Protein AF-A0A924KP09-F1 (afdb_monomer_lite)

Radius of gyration: 11.29 Å; chains: 1; bounding box: 24×14×26 Å

Structure (mmCIF, N/CA/C/O backbone):
data_AF-A0A924KP09-F1
#
_entry.id   AF-A0A924KP09-F1
#
loop_
_atom_site.group_PDB
_atom_site.id
_atom_site.type_symbol
_atom_site.label_atom_id
_atom_site.label_alt_id
_atom_site.label_comp_id
_atom_site.label_asym_id
_atom_site.label_entity_id
_atom_site.label_seq_id
_atom_site.pdbx_PDB_ins_code
_atom_site.Cartn_x
_atom_site.Cartn_y
_atom_site.Cartn_z
_atom_site.occupancy
_atom_site.B_iso_or_equiv
_atom_site.auth_seq_id
_atom_site.auth_comp_id
_atom_site.auth_asym_id
_atom_site.auth_atom_id
_atom_site.pdbx_PDB_model_num
ATOM 1 N N . HIS A 1 1 ? 9.787 -4.315 -1.345 1.00 81.50 1 HIS A N 1
ATOM 2 C CA . HIS A 1 1 ? 9.567 -2.858 -1.355 1.00 81.50 1 HIS A CA 1
ATOM 3 C C . HIS A 1 1 ? 8.233 -2.576 -0.697 1.00 81.50 1 HIS A C 1
ATOM 5 O O . HIS A 1 1 ? 7.252 -3.186 -1.110 1.00 81.50 1 HIS A O 1
ATOM 11 N N . PHE A 1 2 ? 8.190 -1.744 0.339 1.00 82.44 2 PHE A N 1
ATOM 12 C CA . PHE A 1 2 ? 6.935 -1.358 0.982 1.00 82.44 2 PHE A CA 1
ATOM 13 C C . PHE A 1 2 ? 6.966 0.127 1.325 1.00 82.44 2 PHE A C 1
ATOM 15 O O . PHE A 1 2 ? 8.023 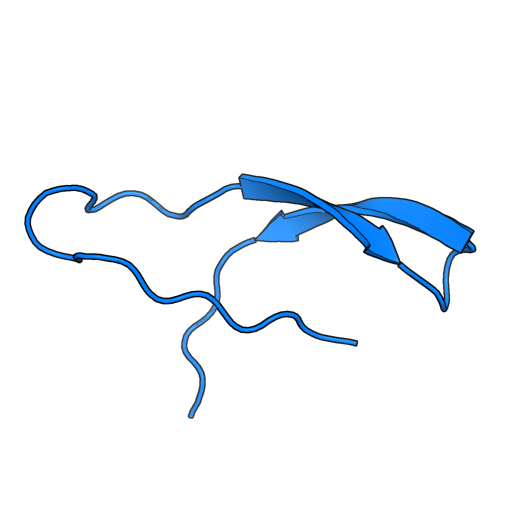0.687 1.602 1.00 82.44 2 PHE A O 1
ATOM 22 N N . TYR A 1 3 ? 5.793 0.748 1.282 1.00 85.19 3 TYR A N 1
ATOM 23 C CA . TYR A 1 3 ? 5.592 2.126 1.698 1.00 85.19 3 TYR A CA 1
ATOM 24 C C . TYR A 1 3 ? 4.902 2.131 3.054 1.00 85.19 3 TYR A C 1
ATOM 26 O O . TYR A 1 3 ? 3.992 1.335 3.294 1.00 85.19 3 TYR A O 1
ATOM 34 N N . THR A 1 4 ? 5.318 3.033 3.931 1.00 88.38 4 THR A N 1
ATOM 35 C CA . THR A 1 4 ? 4.636 3.280 5.198 1.00 88.38 4 THR A CA 1
ATOM 36 C C . THR A 1 4 ? 3.686 4.457 5.031 1.00 88.38 4 THR A C 1
ATOM 38 O O . THR A 1 4 ? 4.002 5.458 4.392 1.00 88.38 4 THR A O 1
ATOM 41 N N . THR A 1 5 ? 2.482 4.321 5.577 1.00 86.88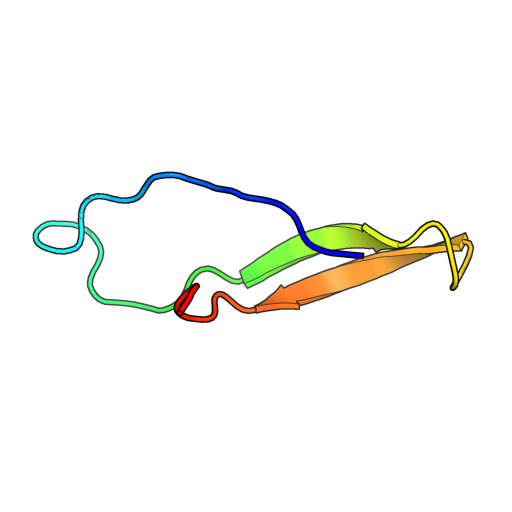 5 THR A N 1
ATOM 42 C CA . THR A 1 5 ? 1.496 5.401 5.652 1.00 86.88 5 THR A CA 1
ATOM 43 C C . THR A 1 5 ? 0.831 5.341 7.020 1.00 86.88 5 THR A C 1
ATOM 45 O O . THR A 1 5 ? 0.683 4.259 7.595 1.00 86.88 5 THR A O 1
ATOM 48 N N . SER A 1 6 ? 0.463 6.495 7.569 1.00 85.19 6 SER A N 1
ATOM 49 C CA . SER A 1 6 ? -0.379 6.578 8.757 1.00 85.19 6 SER A CA 1
ATOM 50 C C . SER A 1 6 ? -1.835 6.712 8.319 1.00 85.19 6 SER A C 1
ATOM 52 O O . SER A 1 6 ? -2.152 7.442 7.381 1.00 85.19 6 SER A O 1
ATOM 54 N N . LYS A 1 7 ? -2.737 5.993 8.990 1.00 86.50 7 LYS A N 1
ATOM 55 C CA . LYS A 1 7 ? -4.177 6.136 8.768 1.00 86.50 7 LYS A CA 1
ATOM 56 C C . LYS A 1 7 ? -4.938 6.166 10.081 1.00 86.50 7 LYS A C 1
ATOM 58 O O . LYS A 1 7 ? -4.573 5.481 11.040 1.00 86.50 7 LYS A O 1
ATOM 63 N N . ASN A 1 8 ? -6.041 6.908 10.097 1.00 86.25 8 ASN A N 1
ATOM 64 C CA . ASN A 1 8 ? -6.987 6.867 11.200 1.00 86.25 8 ASN A CA 1
ATOM 65 C C . ASN A 1 8 ? -7.972 5.705 10.999 1.00 86.25 8 ASN A C 1
ATOM 67 O O . ASN A 1 8 ? -8.878 5.771 10.173 1.00 86.25 8 ASN A O 1
ATOM 71 N N . LYS A 1 9 ? -7.802 4.640 11.789 1.00 84.25 9 LYS A N 1
ATOM 72 C CA . LYS A 1 9 ? -8.631 3.426 11.713 1.00 84.25 9 LYS A CA 1
ATOM 73 C C . LYS A 1 9 ? -10.099 3.659 12.101 1.00 84.25 9 LYS A C 1
ATOM 75 O O . LYS A 1 9 ? -10.925 2.818 11.773 1.00 84.25 9 LYS A O 1
ATOM 80 N N . LYS A 1 10 ? -10.417 4.752 12.812 1.00 87.00 10 LYS A N 1
ATOM 81 C CA . LYS A 1 10 ? -11.790 5.064 13.247 1.00 87.00 10 LYS A CA 1
ATOM 82 C C . LYS A 1 10 ? -12.633 5.649 12.115 1.00 87.00 10 LYS A C 1
ATOM 84 O O . LYS A 1 10 ? -13.782 5.267 11.965 1.00 87.00 10 LYS A O 1
ATOM 89 N N . THR A 1 11 ? -12.066 6.573 11.340 1.00 90.31 11 THR A N 1
ATOM 90 C CA . THR A 1 11 ? -12.781 7.261 10.252 1.00 90.31 11 THR A CA 1
ATOM 91 C C . THR A 1 11 ? -12.671 6.522 8.921 1.00 90.31 11 THR A C 1
ATOM 93 O O . THR A 1 11 ? -13.584 6.606 8.110 1.00 90.31 11 THR A O 1
ATOM 96 N N . MET A 1 12 ? -11.582 5.775 8.696 1.00 86.50 12 MET A N 1
ATOM 97 C CA . MET A 1 12 ? -11.365 4.971 7.489 1.00 86.50 12 MET A CA 1
ATOM 98 C C . MET A 1 12 ? -11.132 3.494 7.850 1.00 86.50 12 MET A C 1
ATOM 100 O O . MET A 1 12 ? -9.981 3.065 8.011 1.00 86.50 12 MET A O 1
ATOM 104 N N . PRO A 1 13 ? -12.215 2.707 7.996 1.00 84.12 13 PRO A N 1
ATOM 105 C CA . PRO A 1 13 ? -12.124 1.290 8.350 1.00 84.12 13 PRO A CA 1
ATOM 106 C C . PRO A 1 13 ? -11.629 0.415 7.188 1.00 84.12 13 PRO A C 1
ATOM 108 O O . PRO A 1 13 ? -11.020 -0.633 7.417 1.00 84.12 13 PRO A O 1
ATOM 111 N N . GLU A 1 14 ? -11.844 0.843 5.945 1.00 88.06 14 GLU A N 1
ATOM 112 C CA . GLU A 1 14 ? -11.482 0.076 4.754 1.00 88.06 14 GLU A CA 1
ATOM 113 C C . GLU A 1 14 ? -9.966 0.035 4.504 1.00 88.06 14 GLU A C 1
ATOM 115 O O . GLU A 1 14 ? -9.180 0.841 5.022 1.00 88.06 14 GLU A O 1
ATOM 120 N N . LYS A 1 15 ? -9.539 -0.960 3.718 1.00 87.06 15 LYS A N 1
ATOM 121 C CA . LYS A 1 15 ? -8.142 -1.098 3.298 1.00 87.06 15 LYS A CA 1
ATOM 122 C C . LYS A 1 15 ? -7.865 -0.143 2.150 1.00 87.06 15 LYS A C 1
ATOM 124 O O . LYS A 1 15 ? -8.558 -0.172 1.137 1.00 87.06 15 LYS A O 1
ATOM 129 N N . ILE A 1 16 ? -6.808 0.645 2.291 1.00 87.25 16 ILE A N 1
ATOM 130 C CA . ILE A 1 16 ? -6.410 1.593 1.255 1.00 87.25 16 ILE A CA 1
ATOM 131 C C . ILE A 1 16 ? -5.750 0.828 0.097 1.00 87.25 16 ILE A C 1
ATOM 133 O O . ILE A 1 16 ? -4.875 -0.020 0.310 1.00 87.25 16 ILE A O 1
ATOM 137 N N . LEU A 1 17 ? -6.184 1.140 -1.126 1.00 88.88 17 LEU A N 1
ATOM 138 C CA . LEU A 1 17 ? -5.586 0.686 -2.379 1.00 88.88 17 LEU A CA 1
ATOM 139 C C . LEU A 1 17 ? -4.996 1.901 -3.094 1.00 88.88 17 LEU A C 1
ATOM 141 O O . LEU A 1 17 ? -5.718 2.842 -3.418 1.00 88.88 17 LEU A O 1
ATOM 145 N N . MET A 1 18 ? -3.684 1.902 -3.327 1.00 87.94 18 MET A N 1
ATOM 146 C CA . MET A 1 18 ? -3.002 3.003 -4.012 1.00 87.94 18 MET A CA 1
ATOM 147 C C . MET A 1 18 ? -2.081 2.488 -5.107 1.00 87.94 18 MET A C 1
ATOM 149 O O . MET A 1 18 ? -1.259 1.607 -4.866 1.00 87.94 18 MET A O 1
ATOM 153 N N . LYS A 1 19 ? -2.141 3.113 -6.285 1.00 91.06 19 LYS A N 1
ATOM 154 C CA . LYS A 1 19 ? -1.140 2.902 -7.332 1.00 91.06 19 LYS A CA 1
ATOM 155 C C . LYS A 1 19 ? 0.153 3.604 -6.942 1.00 91.06 19 LYS A C 1
ATOM 157 O O . LYS A 1 19 ? 0.194 4.831 -6.842 1.00 91.06 19 LYS A O 1
ATOM 162 N N . LYS A 1 20 ? 1.211 2.832 -6.708 1.00 91.19 20 LYS A N 1
ATOM 163 C CA . LYS A 1 20 ? 2.563 3.346 -6.452 1.00 91.19 20 LYS A CA 1
ATOM 164 C C . LYS A 1 20 ? 3.551 2.660 -7.380 1.00 91.19 20 LYS A C 1
ATOM 166 O O . LYS A 1 20 ? 3.280 1.589 -7.916 1.00 91.19 20 LYS A O 1
ATOM 171 N N . PHE A 1 21 ? 4.685 3.307 -7.601 1.00 90.88 21 PHE A N 1
ATOM 172 C CA . PHE A 1 21 ? 5.748 2.753 -8.422 1.00 90.88 21 PHE A CA 1
ATOM 173 C C . PHE A 1 21 ? 6.454 1.611 -7.683 1.00 90.88 21 PHE A C 1
ATOM 175 O O . PHE A 1 21 ? 6.919 1.795 -6.560 1.00 90.88 21 PHE A O 1
ATOM 182 N N . ASP A 1 22 ? 6.557 0.444 -8.316 1.00 88.69 22 ASP A N 1
ATOM 183 C CA . ASP A 1 22 ? 7.392 -0.646 -7.817 1.00 88.69 22 ASP A CA 1
ATOM 184 C C . ASP A 1 22 ? 8.761 -0.600 -8.522 1.00 88.69 22 ASP A C 1
ATOM 186 O O . ASP A 1 22 ? 8.821 -0.845 -9.731 1.00 88.69 22 ASP A O 1
ATOM 190 N N . PRO A 1 23 ? 9.875 -0.331 -7.812 1.00 90.94 23 PRO A N 1
ATOM 191 C CA . PRO A 1 23 ? 11.205 -0.288 -8.416 1.00 90.94 23 PRO A CA 1
ATOM 192 C C . PRO A 1 23 ? 11.660 -1.647 -8.962 1.00 90.94 23 PRO A C 1
ATOM 194 O O . PRO A 1 23 ? 12.503 -1.685 -9.859 1.00 90.94 23 PRO A O 1
ATOM 197 N N . LYS A 1 24 ? 11.095 -2.762 -8.475 1.00 88.75 24 LYS A N 1
ATOM 198 C CA . LYS A 1 24 ? 11.424 -4.108 -8.964 1.00 88.75 24 LYS A CA 1
ATOM 199 C C . LYS A 1 24 ? 10.747 -4.399 -10.302 1.00 8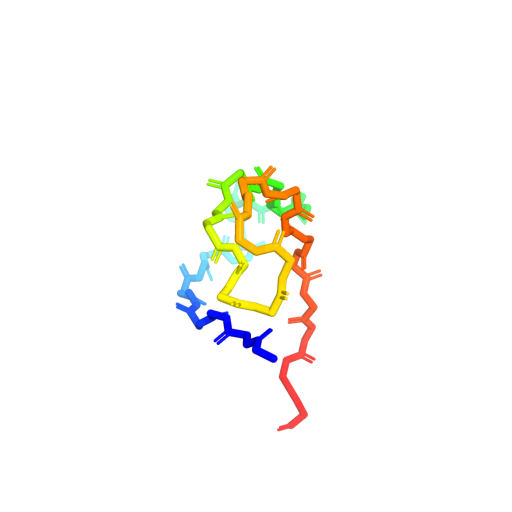8.75 24 LYS A C 1
ATOM 201 O O . LYS A 1 24 ? 11.379 -4.939 -11.202 1.00 88.75 24 LYS A O 1
ATOM 206 N N . ALA A 1 25 ? 9.474 -4.029 -10.433 1.00 88.19 25 ALA A N 1
ATOM 207 C CA . ALA A 1 25 ? 8.693 -4.240 -11.653 1.00 88.19 25 ALA A CA 1
ATOM 208 C C . ALA A 1 25 ? 8.779 -3.067 -12.650 1.00 88.19 25 ALA A C 1
ATOM 210 O O . ALA A 1 25 ? 8.295 -3.193 -13.774 1.00 88.19 25 ALA A O 1
ATOM 211 N N . ARG A 1 26 ? 9.365 -1.932 -12.236 1.00 90.56 26 ARG A N 1
ATOM 212 C CA . ARG A 1 26 ? 9.500 -0.671 -12.989 1.00 90.56 26 ARG A CA 1
ATOM 213 C C . ARG A 1 26 ? 8.185 -0.155 -13.584 1.00 90.56 26 ARG A C 1
ATOM 215 O O . ARG A 1 26 ? 8.163 0.433 -14.661 1.00 90.56 26 ARG A O 1
ATOM 222 N N . LYS A 1 27 ? 7.076 -0.365 -12.877 1.00 91.25 27 LYS A N 1
ATOM 223 C CA . LYS A 1 27 ? 5.738 0.088 -13.276 1.00 91.25 27 LYS A CA 1
ATOM 224 C C . LYS A 1 27 ? 4.909 0.466 -12.056 1.00 91.25 27 LYS A C 1
ATOM 226 O O . LYS A 1 27 ? 5.248 0.097 -10.932 1.00 91.25 27 LYS A O 1
ATOM 231 N N . HIS A 1 28 ? 3.821 1.200 -12.277 1.00 91.12 28 HIS A N 1
ATOM 232 C CA . HIS A 1 28 ? 2.851 1.484 -11.224 1.00 91.12 28 HIS A CA 1
ATOM 233 C C . HIS A 1 28 ? 1.984 0.251 -10.971 1.00 91.12 28 HIS A C 1
ATOM 235 O O . HIS A 1 28 ? 1.360 -0.274 -11.893 1.00 91.12 28 HIS A O 1
ATOM 241 N N . VAL A 1 29 ? 1.976 -0.209 -9.724 1.00 91.19 29 VAL A N 1
ATOM 242 C CA . VAL A 1 29 ? 1.247 -1.394 -9.263 1.00 91.19 29 VAL A CA 1
ATOM 243 C C . VAL A 1 29 ? 0.332 -0.989 -8.110 1.00 91.19 29 VAL A C 1
ATOM 245 O O . VAL A 1 29 ? 0.612 -0.028 -7.391 1.00 91.19 29 VAL A O 1
ATOM 248 N N . ASP A 1 30 ? -0.777 -1.707 -7.945 1.00 90.94 30 ASP A N 1
ATOM 249 C CA . ASP A 1 30 ? -1.689 -1.518 -6.821 1.00 90.94 30 ASP A CA 1
ATOM 250 C C . ASP A 1 30 ? -1.064 -2.053 -5.525 1.00 90.94 30 ASP A C 1
ATOM 252 O O . ASP A 1 30 ? -0.849 -3.256 -5.359 1.00 90.94 30 ASP A O 1
ATOM 256 N N . TYR A 1 31 ? -0.800 -1.155 -4.580 1.00 90.00 31 TYR A N 1
ATOM 257 C CA . TYR A 1 31 ?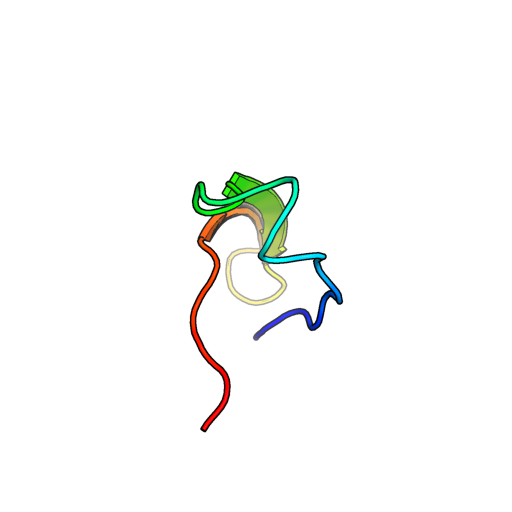 -0.382 -1.498 -3.226 1.00 90.00 31 TYR A CA 1
ATOM 258 C C . TYR A 1 31 ? -1.607 -1.615 -2.329 1.00 90.00 31 TYR A C 1
ATOM 260 O O . TYR A 1 31 ? -2.419 -0.691 -2.242 1.00 90.00 31 TYR A O 1
ATOM 268 N N . LYS A 1 32 ? -1.714 -2.758 -1.646 1.00 89.81 32 LYS A N 1
ATOM 269 C CA . LYS A 1 32 ? -2.736 -3.011 -0.628 1.00 89.81 32 LYS A CA 1
ATOM 270 C C . LYS A 1 32 ? -2.148 -2.788 0.754 1.00 89.81 32 LYS A C 1
ATOM 272 O O . LYS A 1 32 ? -1.036 -3.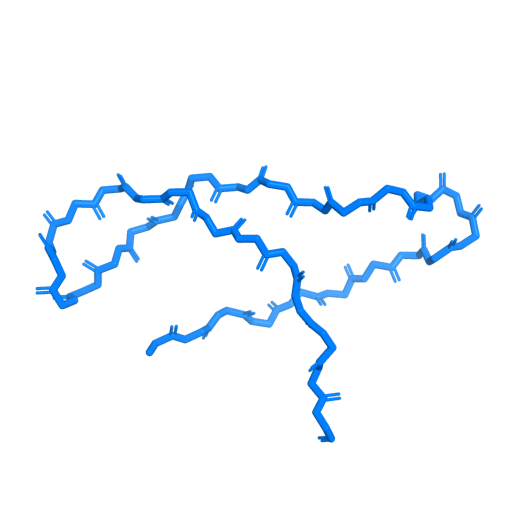227 1.039 1.00 89.81 32 LYS A O 1
ATOM 277 N N . GLU A 1 33 ? -2.914 -2.147 1.623 1.00 88.56 33 GLU A N 1
ATOM 278 C CA . GLU A 1 33 ? -2.524 -1.975 3.016 1.00 88.56 33 GLU A CA 1
ATOM 279 C C . GLU A 1 33 ? -2.374 -3.324 3.749 1.00 88.56 33 GLU A C 1
ATOM 281 O O . GLU A 1 33 ? -3.271 -4.176 3.731 1.00 88.56 33 GLU A O 1
ATOM 286 N N . MET A 1 34 ? -1.250 -3.484 4.448 1.00 87.81 34 MET A N 1
ATOM 287 C CA . MET A 1 34 ? -0.972 -4.588 5.368 1.00 87.81 34 MET A CA 1
ATOM 288 C C . MET A 1 34 ? -0.508 -4.040 6.719 1.00 87.81 34 MET A C 1
ATOM 290 O O . MET A 1 34 ? 0.106 -2.978 6.791 1.00 87.81 34 MET A O 1
ATOM 294 N N . LYS A 1 35 ? -0.785 -4.781 7.799 1.00 83.88 35 LYS A N 1
ATOM 295 C CA . LYS A 1 35 ? -0.245 -4.456 9.124 1.00 83.88 35 LYS A CA 1
ATOM 296 C C . LYS A 1 35 ? 1.271 -4.688 9.114 1.00 83.88 35 LYS A C 1
ATOM 298 O O . LYS A 1 35 ? 1.706 -5.787 8.780 1.00 83.88 35 LYS A O 1
ATOM 303 N N . LEU A 1 36 ? 2.046 -3.671 9.491 1.00 81.81 36 LEU A N 1
ATOM 304 C CA . LEU A 1 36 ? 3.440 -3.862 9.900 1.00 81.81 36 LEU A CA 1
ATOM 305 C C . LEU A 1 36 ? 3.440 -4.621 11.239 1.00 81.81 36 LEU A C 1
ATOM 307 O O . LEU A 1 36 ? 2.595 -4.330 12.090 1.00 81.81 36 LEU A O 1
ATOM 311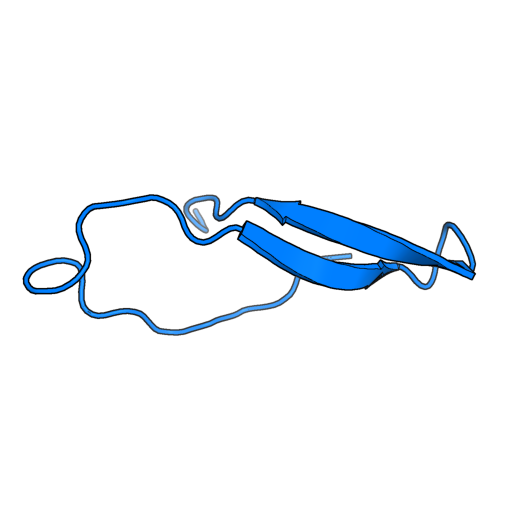 N N . LYS A 1 37 ? 4.314 -5.623 11.371 1.00 77.75 37 LYS A N 1
ATOM 312 C CA . LYS A 1 37 ? 4.483 -6.408 12.602 1.00 77.75 37 LYS A CA 1
ATOM 313 C C . LYS A 1 37 ? 5.256 -5.609 13.643 1.00 77.75 37 LYS A C 1
ATOM 315 O O . LYS A 1 37 ? 6.186 -4.888 13.223 1.00 77.75 37 LYS A O 1
#

pLDDT: mean 87.52, std 3.2, range [77.75, 91.25]

Sequence (37 aa):
HFYTTSKNKKTMPEKILMKKFDPKARKHVDYKEMKLK

Secondary structure (DSSP, 8-state):
--------TTT--SPPEEEEEETTTTEEEEEEP----

Foldseek 3Di:
DDDDDDDDCVVDVDWDWDFDADPVVRGTDIDTDDDDD